Protein AF-K9P4N1-F1 (afdb_monomer_lite)

Secondary structure (DSSP, 8-state):
----------------SEETTEEPPBPTTSSBPHHHHHHHHHHHHTT-GGGGGG--

pLDDT: mean 73.99, std 14.53, range [43.75, 91.12]

Radius of gyration: 19.57 Å; chains: 1; bounding box: 58×13×47 Å

Foldseek 3Di:
DDDDPPPDPPPPPVPPCAPVPHHFDADPVRHTDPVSVVVVLVVVCVVPVVSPVVVD

Sequence (56 aa):
MVNAPETRPEETVRQKNCLGRTCMKWSANGELTDLDLQLILMRLIAVDDQAAGLLD

Structure (mmCIF, N/CA/C/O backbone):
data_AF-K9P4N1-F1
#
_entry.id   AF-K9P4N1-F1
#
loop_
_atom_site.group_PDB
_atom_site.id
_atom_site.type_symbol
_atom_site.label_atom_id
_atom_site.label_alt_id
_atom_site.label_comp_id
_atom_site.label_asym_id
_atom_site.label_entity_id
_atom_site.label_seq_id
_atom_site.pdbx_PDB_ins_code
_atom_site.Cartn_x
_atom_site.Cartn_y
_atom_site.Cartn_z
_atom_site.occupancy
_atom_site.B_iso_or_equiv
_atom_site.auth_seq_id
_atom_site.auth_comp_id
_atom_site.auth_asym_id
_atom_site.auth_atom_id
_atom_site.pdbx_PDB_model_num
ATOM 1 N N . MET A 1 1 ? -43.404 -6.235 -32.332 1.00 43.75 1 MET A N 1
ATOM 2 C CA . MET A 1 1 ? -42.360 -6.815 -31.463 1.00 43.75 1 MET A CA 1
ATOM 3 C C . MET A 1 1 ? -41.873 -5.713 -30.543 1.00 43.75 1 MET A C 1
ATOM 5 O O . MET A 1 1 ? -41.168 -4.821 -30.989 1.00 43.75 1 MET A O 1
ATOM 9 N N . VAL A 1 2 ? -42.379 -5.695 -29.313 1.00 48.78 2 VAL A N 1
ATOM 10 C CA . VAL A 1 2 ? -41.934 -4.778 -28.256 1.00 48.78 2 VAL A CA 1
ATOM 11 C C . VAL A 1 2 ? -40.623 -5.343 -27.723 1.00 48.78 2 VAL A C 1
ATOM 13 O O . VAL A 1 2 ? -40.622 -6.452 -27.197 1.00 48.78 2 VAL A O 1
ATOM 16 N N . ASN A 1 3 ? -39.512 -4.635 -27.919 1.00 50.47 3 ASN A N 1
ATOM 17 C CA . ASN A 1 3 ? -38.255 -5.011 -27.281 1.00 50.47 3 ASN A CA 1
ATOM 18 C C . ASN A 1 3 ? -38.359 -4.672 -25.791 1.00 50.47 3 ASN A C 1
ATOM 20 O O . ASN A 1 3 ? -38.686 -3.543 -25.424 1.00 50.47 3 ASN A O 1
ATOM 24 N N . ALA A 1 4 ? -38.153 -5.688 -24.956 1.00 61.78 4 ALA A N 1
ATOM 25 C CA . ALA A 1 4 ? -38.115 -5.577 -23.507 1.00 61.78 4 ALA A CA 1
ATOM 26 C C . ALA A 1 4 ? -36.986 -4.624 -23.066 1.00 61.78 4 ALA A C 1
ATOM 28 O O . ALA A 1 4 ? -35.970 -4.531 -23.757 1.00 61.78 4 ALA A O 1
ATOM 29 N N . PRO A 1 5 ? -37.116 -3.934 -21.920 1.00 57.50 5 PRO A N 1
ATOM 30 C CA . PRO A 1 5 ? -35.995 -3.206 -21.355 1.00 57.50 5 PRO A CA 1
ATOM 31 C C . PRO A 1 5 ? -34.972 -4.229 -20.853 1.00 57.50 5 PRO A C 1
ATOM 33 O O . PRO A 1 5 ? -35.214 -4.936 -19.877 1.00 57.50 5 PRO A O 1
ATOM 36 N N . GLU A 1 6 ? -33.837 -4.337 -21.540 1.00 59.66 6 GLU A N 1
ATOM 37 C CA . GLU A 1 6 ? -32.689 -5.113 -21.079 1.00 59.66 6 GLU A CA 1
ATOM 38 C C . GLU A 1 6 ? -32.120 -4.460 -19.815 1.00 59.66 6 GLU A C 1
ATOM 40 O O . GLU A 1 6 ? -31.238 -3.603 -19.851 1.00 59.66 6 GLU A O 1
ATOM 45 N N . THR A 1 7 ? -32.640 -4.853 -18.657 1.00 57.91 7 THR A N 1
ATOM 46 C CA . THR A 1 7 ? -32.025 -4.541 -17.372 1.00 57.91 7 THR A CA 1
ATOM 47 C C . THR A 1 7 ? -30.769 -5.397 -17.230 1.00 57.91 7 THR A C 1
ATOM 49 O O . THR A 1 7 ? -30.835 -6.513 -16.716 1.00 57.91 7 THR A O 1
ATOM 52 N N . ARG A 1 8 ? -29.613 -4.903 -17.694 1.00 59.56 8 ARG A N 1
ATOM 53 C CA . ARG A 1 8 ? -28.317 -5.441 -17.253 1.00 59.56 8 ARG A CA 1
ATOM 54 C C . ARG A 1 8 ? -28.097 -5.007 -15.802 1.00 59.56 8 ARG A C 1
ATOM 56 O O . ARG A 1 8 ? -27.966 -3.805 -15.564 1.00 59.56 8 ARG A O 1
ATOM 63 N N . PRO A 1 9 ? -27.995 -5.932 -14.834 1.00 53.34 9 PRO A N 1
ATOM 64 C CA . PRO A 1 9 ? -27.467 -5.607 -13.526 1.00 53.34 9 PRO A CA 1
ATOM 65 C C . PRO A 1 9 ? -25.945 -5.615 -13.659 1.00 53.34 9 PRO A C 1
ATOM 67 O O . PRO A 1 9 ? -25.275 -6.535 -13.210 1.00 53.34 9 PRO A O 1
ATOM 70 N N . GLU A 1 10 ? -25.376 -4.614 -14.325 1.00 56.22 10 GLU A N 1
ATOM 71 C CA . GLU A 1 10 ? -23.952 -4.334 -14.153 1.00 56.22 10 GLU A CA 1
ATOM 72 C C . GLU A 1 10 ? -23.833 -3.248 -13.092 1.00 56.22 10 GLU A C 1
ATOM 74 O O . GLU A 1 10 ? -23.397 -2.120 -13.319 1.00 56.22 10 GLU A O 1
ATOM 79 N N . GLU A 1 11 ? -24.301 -3.631 -11.903 1.00 54.34 11 GLU A N 1
ATOM 80 C CA . GLU A 1 11 ? -23.941 -3.036 -10.633 1.00 54.34 11 GLU A CA 1
ATOM 81 C C . GLU A 1 11 ? -22.422 -3.170 -10.522 1.00 54.34 11 GLU A C 1
ATOM 83 O O . GLU A 1 11 ? -21.871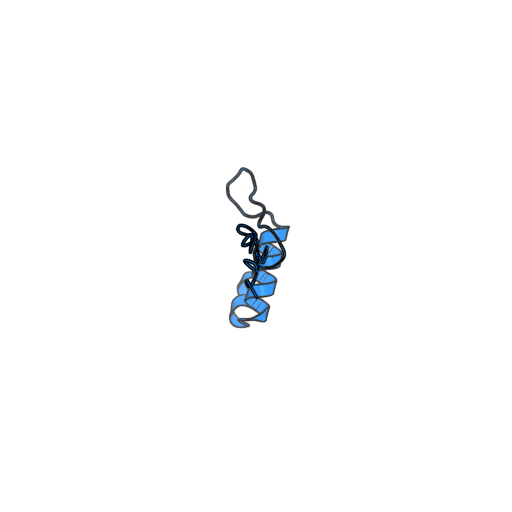 -4.076 -9.901 1.00 54.34 11 GLU A O 1
ATOM 88 N N . THR A 1 12 ? -21.714 -2.264 -11.193 1.00 55.59 12 THR A N 1
ATOM 89 C CA . THR A 1 12 ? -20.319 -1.998 -10.898 1.00 55.59 12 THR A CA 1
ATOM 90 C C . THR A 1 12 ? -20.347 -1.324 -9.537 1.00 55.59 12 THR A C 1
ATOM 92 O O . THR A 1 12 ? -20.219 -0.103 -9.423 1.00 55.59 12 THR A O 1
ATOM 95 N N . VAL A 1 13 ? -20.565 -2.123 -8.488 1.00 57.28 13 VAL A N 1
ATOM 96 C CA . VAL A 1 13 ? -20.110 -1.809 -7.146 1.00 57.28 13 VAL A CA 1
ATOM 97 C C . VAL A 1 13 ? -18.620 -1.619 -7.339 1.00 57.28 13 VAL A C 1
ATOM 99 O O . VAL A 1 13 ? -17.858 -2.582 -7.342 1.00 57.28 13 VAL A O 1
ATOM 102 N N . ARG A 1 14 ? -18.200 -0.383 -7.630 1.00 55.25 14 ARG A N 1
ATOM 103 C CA . ARG A 1 14 ? -16.796 -0.001 -7.602 1.00 55.25 14 ARG A CA 1
ATOM 104 C C . ARG A 1 14 ? -16.364 -0.395 -6.207 1.00 55.25 14 ARG A C 1
ATOM 106 O O . ARG A 1 14 ? -16.791 0.254 -5.251 1.00 55.25 14 ARG A O 1
ATOM 113 N N . GLN A 1 15 ? -15.672 -1.530 -6.099 1.00 54.47 15 GLN A N 1
ATOM 114 C CA . GLN A 1 15 ? -15.254 -2.071 -4.821 1.00 54.47 15 GLN A CA 1
ATOM 115 C C . GLN A 1 15 ? -14.570 -0.925 -4.108 1.00 54.47 15 GLN A C 1
ATOM 117 O O . GLN A 1 15 ? -13.600 -0.349 -4.607 1.00 54.47 15 GLN A O 1
ATOM 122 N N . LYS A 1 16 ? -15.207 -0.500 -3.020 1.00 55.38 16 LYS A N 1
ATOM 123 C CA . LYS A 1 16 ? -14.779 0.650 -2.255 1.00 55.38 16 LYS A CA 1
ATOM 124 C C . LYS A 1 16 ? -13.306 0.400 -1.914 1.00 55.38 16 LYS A C 1
ATOM 126 O O . LYS A 1 16 ? -12.976 -0.656 -1.391 1.00 55.38 16 LYS A O 1
ATOM 131 N N . ASN A 1 17 ? -12.452 1.356 -2.281 1.00 57.00 17 ASN A N 1
ATOM 132 C CA . ASN A 1 17 ? -11.178 1.708 -1.640 1.00 57.00 17 ASN A CA 1
ATOM 133 C C . ASN A 1 17 ? -10.149 0.604 -1.296 1.00 57.00 17 ASN A C 1
ATOM 135 O O . ASN A 1 17 ? -9.252 0.838 -0.486 1.00 57.00 17 ASN A O 1
ATOM 139 N N . CYS A 1 18 ? -10.187 -0.546 -1.964 1.00 61.91 18 CYS A N 1
ATOM 140 C CA . CYS A 1 18 ? -9.140 -1.559 -1.869 1.00 61.91 18 CYS A CA 1
ATOM 141 C C . CYS A 1 18 ? -8.087 -1.306 -2.964 1.00 61.91 18 CYS A C 1
ATOM 143 O O . CYS A 1 18 ? -8.436 -1.079 -4.122 1.00 61.91 18 CYS A O 1
ATOM 145 N N . LEU A 1 19 ? -6.794 -1.297 -2.614 1.00 66.69 19 LEU A N 1
ATOM 146 C CA . LEU A 1 19 ? -5.691 -1.204 -3.577 1.00 66.69 19 LEU A CA 1
ATOM 147 C C . LEU A 1 19 ? -5.713 -2.458 -4.461 1.00 66.69 19 LEU A C 1
ATOM 149 O O . LEU A 1 19 ? -5.118 -3.491 -4.138 1.00 66.69 19 LEU A O 1
ATOM 153 N N . GLY A 1 20 ? -6.451 -2.400 -5.567 1.00 68.50 20 GLY A N 1
ATOM 154 C CA . GLY A 1 20 ? -6.749 -3.567 -6.390 1.00 68.50 20 GLY A CA 1
ATOM 155 C C . GLY A 1 20 ? -7.586 -4.593 -5.621 1.00 68.50 20 GLY A C 1
ATOM 156 O O . GLY A 1 20 ? -8.775 -4.395 -5.410 1.00 68.50 20 GLY A O 1
ATOM 157 N N . ARG A 1 21 ? -6.962 -5.707 -5.209 1.00 62.69 21 ARG A N 1
ATOM 158 C CA . ARG A 1 21 ? -7.634 -6.851 -4.555 1.00 62.69 21 ARG A CA 1
ATOM 159 C C . ARG A 1 21 ? -7.591 -6.830 -3.020 1.00 62.69 21 ARG A C 1
ATOM 161 O O . ARG A 1 21 ? -8.209 -7.685 -2.397 1.00 62.69 21 ARG A O 1
ATOM 168 N N . THR A 1 22 ? -6.849 -5.905 -2.411 1.00 61.75 22 THR A N 1
ATOM 169 C CA . THR A 1 22 ? -6.589 -5.879 -0.960 1.00 61.75 22 THR A CA 1
ATOM 170 C C . THR A 1 22 ? -7.040 -4.557 -0.355 1.00 61.75 22 THR A C 1
ATOM 172 O O . THR A 1 22 ? -6.664 -3.488 -0.833 1.00 61.75 22 THR A O 1
ATOM 175 N N . CYS A 1 23 ? -7.884 -4.613 0.672 1.00 76.44 23 CYS A N 1
ATOM 176 C CA . CYS A 1 23 ? -8.373 -3.424 1.364 1.00 76.44 23 CYS A CA 1
ATOM 177 C C . CYS A 1 23 ? -7.346 -2.983 2.397 1.00 76.44 23 CYS A C 1
ATOM 179 O O . CYS A 1 23 ? -6.985 -3.789 3.249 1.00 76.44 23 CYS A O 1
ATOM 181 N N . MET A 1 24 ? -6.890 -1.730 2.308 1.00 79.31 24 MET A N 1
ATOM 182 C CA . MET A 1 24 ? -5.926 -1.175 3.258 1.00 79.31 24 MET A CA 1
ATOM 183 C C . MET A 1 24 ? -6.532 -1.176 4.657 1.00 79.31 24 MET A C 1
ATOM 185 O O . MET A 1 24 ? -7.586 -0.571 4.878 1.00 79.31 24 MET A O 1
ATOM 189 N N . LYS A 1 25 ? -5.871 -1.841 5.598 1.00 81.75 25 LYS A N 1
ATOM 190 C CA . LYS A 1 25 ? -6.212 -1.768 7.010 1.00 81.75 25 LYS A CA 1
ATOM 191 C C . LYS A 1 25 ? -5.340 -0.712 7.658 1.00 81.75 25 LYS A C 1
ATOM 193 O O . LYS A 1 25 ? -4.117 -0.705 7.528 1.00 81.75 25 LYS A O 1
ATOM 198 N N . TRP A 1 26 ? -6.018 0.160 8.382 1.00 83.94 26 TRP A N 1
ATOM 199 C CA . TRP A 1 26 ? -5.402 1.176 9.208 1.00 83.94 26 TRP A CA 1
ATOM 200 C C . TRP A 1 26 ? -5.489 0.724 10.659 1.00 83.94 26 TRP A C 1
ATOM 202 O O . TRP A 1 26 ? -6.507 0.187 11.105 1.00 83.94 26 TRP A O 1
ATOM 212 N N . SER A 1 27 ? -4.396 0.915 11.375 1.00 83.56 27 SER A N 1
ATOM 213 C CA . SER A 1 27 ? -4.312 0.770 12.814 1.00 83.56 27 SER A CA 1
ATOM 214 C C . SER A 1 27 ? -5.061 1.924 13.503 1.00 83.56 27 SER A C 1
ATOM 216 O O . SER A 1 27 ? -5.348 2.962 12.903 1.00 83.56 27 SER A O 1
ATOM 218 N N . ALA A 1 28 ? -5.391 1.760 14.787 1.00 88.62 28 ALA A N 1
ATOM 219 C CA . ALA A 1 28 ? -6.064 2.795 15.577 1.00 88.62 28 ALA A CA 1
ATOM 220 C C . ALA A 1 28 ? -5.225 4.081 15.735 1.00 88.62 28 ALA A C 1
ATOM 222 O O . ALA A 1 28 ? -5.773 5.129 16.068 1.00 88.62 28 ALA A O 1
ATOM 223 N N . ASN A 1 29 ? -3.914 4.008 15.483 1.00 87.69 29 ASN A N 1
ATOM 224 C CA . ASN A 1 29 ? -3.010 5.161 15.464 1.00 87.69 29 ASN A CA 1
ATOM 225 C C . ASN A 1 29 ? -3.056 5.961 14.144 1.00 87.69 29 ASN A C 1
ATOM 227 O O . ASN A 1 29 ? -2.390 6.986 14.042 1.00 87.69 29 ASN A O 1
ATOM 231 N N . GLY A 1 30 ? -3.834 5.519 13.150 1.00 85.69 30 GLY A N 1
ATOM 232 C CA . GLY A 1 30 ? -3.913 6.172 11.843 1.00 85.69 30 GLY A CA 1
ATOM 233 C C . GLY A 1 30 ? -2.774 5.814 10.885 1.00 85.69 30 GLY A C 1
ATOM 234 O O . GLY A 1 30 ? -2.671 6.430 9.829 1.00 85.69 30 GLY A O 1
ATOM 235 N N . GLU A 1 31 ? -1.949 4.821 11.213 1.00 87.75 31 GLU A N 1
ATOM 236 C CA . GLU A 1 31 ? -0.945 4.252 10.311 1.00 87.75 31 GLU A CA 1
ATOM 237 C C . GLU A 1 31 ? -1.495 3.016 9.597 1.00 87.75 31 GLU A C 1
ATOM 239 O O . GLU A 1 31 ? -2.469 2.397 10.035 1.00 87.75 31 GLU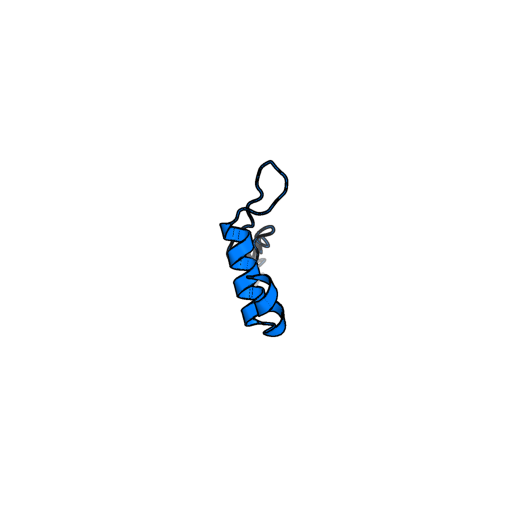 A O 1
ATOM 244 N N . LEU A 1 32 ? -0.878 2.642 8.479 1.00 87.31 32 LEU A N 1
ATOM 245 C CA . LEU A 1 32 ? -1.155 1.357 7.844 1.00 87.31 32 LEU A CA 1
ATOM 246 C C . LEU A 1 32 ? -0.684 0.224 8.753 1.00 87.31 32 LEU A C 1
ATOM 248 O O . LEU A 1 32 ? 0.300 0.364 9.473 1.00 87.31 32 LEU A O 1
ATOM 252 N N . THR A 1 33 ? -1.366 -0.919 8.699 1.00 87.38 33 THR A N 1
ATOM 253 C CA . THR A 1 33 ? -0.786 -2.126 9.298 1.00 87.38 33 THR A CA 1
ATOM 254 C C . THR A 1 33 ? 0.5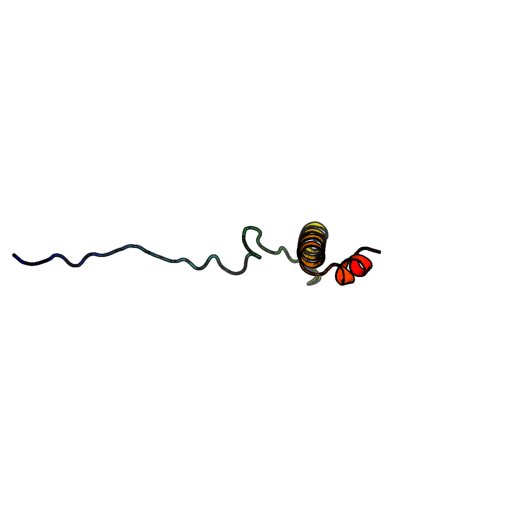34 -2.470 8.606 1.00 87.38 33 THR A C 1
ATOM 256 O O . THR A 1 33 ? 0.662 -2.253 7.399 1.00 87.38 33 THR A O 1
ATOM 259 N N . ASP A 1 34 ? 1.482 -3.059 9.340 1.00 87.94 34 ASP A N 1
ATOM 260 C CA . ASP A 1 34 ? 2.797 -3.447 8.802 1.00 87.94 34 ASP A CA 1
ATOM 261 C C . ASP A 1 34 ? 2.674 -4.275 7.513 1.00 87.94 34 ASP A C 1
ATOM 263 O O . ASP A 1 34 ? 3.396 -4.058 6.542 1.00 87.94 34 ASP A O 1
ATOM 267 N N . LEU A 1 35 ? 1.690 -5.181 7.474 1.00 85.56 35 LEU A N 1
ATOM 268 C CA . LEU A 1 35 ? 1.398 -6.008 6.307 1.00 85.56 35 LEU A CA 1
ATOM 269 C C . LEU A 1 35 ? 0.968 -5.170 5.094 1.00 85.56 35 LEU A C 1
ATOM 271 O O . LEU A 1 35 ? 1.459 -5.391 3.988 1.00 85.56 35 LEU A O 1
ATOM 275 N N . ASP A 1 36 ? 0.040 -4.230 5.277 1.00 84.31 36 ASP A N 1
ATOM 276 C CA . ASP A 1 36 ? -0.449 -3.403 4.171 1.00 84.31 36 ASP A CA 1
ATOM 277 C C . ASP A 1 36 ? 0.619 -2.421 3.684 1.00 84.31 36 ASP A C 1
ATOM 279 O O . ASP A 1 36 ? 0.758 -2.227 2.475 1.00 84.31 36 ASP A O 1
ATOM 283 N N . LEU A 1 37 ? 1.413 -1.861 4.601 1.00 87.62 37 LEU A N 1
ATOM 284 C CA . LEU A 1 37 ? 2.571 -1.038 4.265 1.00 87.62 37 LEU A CA 1
ATOM 285 C C . LEU A 1 37 ? 3.571 -1.827 3.409 1.00 87.62 37 LEU A C 1
ATOM 287 O O . LEU A 1 37 ? 3.956 -1.370 2.332 1.00 87.62 37 LEU A O 1
ATOM 291 N N . GLN A 1 38 ? 3.925 -3.044 3.826 1.00 88.19 38 GLN A N 1
ATOM 292 C CA . GLN A 1 38 ? 4.856 -3.898 3.091 1.00 88.19 38 GLN A CA 1
ATOM 293 C C . GLN A 1 38 ? 4.329 -4.262 1.694 1.00 88.19 38 GLN A C 1
ATOM 295 O O . GLN A 1 38 ? 5.064 -4.176 0.709 1.00 88.19 38 GLN A O 1
ATOM 300 N N . LEU A 1 39 ? 3.043 -4.610 1.571 1.00 85.75 39 LEU A N 1
ATOM 301 C CA . LEU A 1 39 ? 2.418 -4.912 0.278 1.00 85.75 39 LEU A CA 1
ATOM 302 C C . LEU A 1 39 ? 2.413 -3.706 -0.674 1.00 85.75 39 LEU A C 1
ATOM 304 O O . LEU A 1 39 ? 2.552 -3.885 -1.887 1.00 85.75 39 LEU A O 1
ATOM 308 N N . ILE A 1 40 ? 2.246 -2.491 -0.146 1.00 86.94 40 ILE A N 1
ATOM 309 C CA . ILE A 1 40 ? 2.321 -1.252 -0.930 1.00 86.94 40 ILE A CA 1
ATOM 310 C C . ILE A 1 40 ? 3.744 -1.018 -1.419 1.00 86.94 40 ILE A C 1
ATOM 312 O O . ILE A 1 40 ? 3.932 -0.811 -2.618 1.00 86.94 40 ILE A O 1
ATOM 316 N N . LEU A 1 41 ? 4.732 -1.105 -0.526 1.00 88.94 41 LEU A N 1
ATOM 317 C CA . LEU A 1 41 ? 6.139 -0.908 -0.876 1.00 88.94 41 LEU A CA 1
ATOM 318 C C . LEU A 1 41 ? 6.593 -1.912 -1.941 1.00 88.94 41 LEU A C 1
ATOM 320 O O . LEU A 1 41 ? 7.178 -1.513 -2.941 1.00 88.94 41 LEU A O 1
ATOM 324 N N . MET A 1 42 ? 6.221 -3.189 -1.817 1.00 86.81 42 MET A N 1
ATOM 325 C CA . MET A 1 42 ? 6.529 -4.199 -2.837 1.00 86.81 42 MET A CA 1
ATOM 326 C C . MET A 1 42 ? 5.941 -3.866 -4.214 1.00 86.81 42 MET A C 1
ATOM 328 O O . MET A 1 42 ? 6.598 -4.068 -5.233 1.00 86.81 42 MET A O 1
ATOM 332 N N . ARG A 1 43 ? 4.699 -3.366 -4.270 1.00 87.25 43 ARG A N 1
ATOM 333 C CA . ARG A 1 43 ? 4.076 -2.972 -5.545 1.00 87.25 43 ARG A CA 1
ATOM 334 C C . ARG A 1 43 ? 4.689 -1.707 -6.121 1.00 87.25 43 ARG A C 1
ATOM 336 O O . ARG A 1 43 ? 4.791 -1.609 -7.337 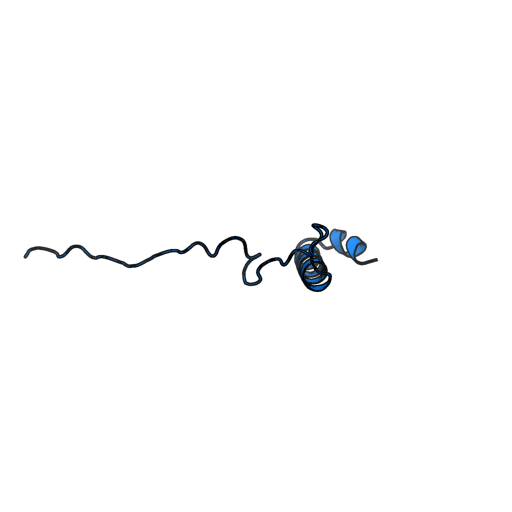1.00 87.25 43 ARG A O 1
ATOM 343 N N . LEU A 1 44 ? 5.059 -0.759 -5.265 1.00 89.44 44 LEU A N 1
ATOM 344 C CA . LEU A 1 44 ? 5.734 0.461 -5.678 1.00 89.44 44 LEU A CA 1
ATOM 345 C C . LEU A 1 44 ? 7.093 0.125 -6.300 1.00 89.44 44 LEU A C 1
ATOM 347 O O . LEU A 1 44 ? 7.356 0.549 -7.416 1.00 89.44 44 LEU A O 1
ATOM 351 N N . ILE A 1 45 ? 7.878 -0.733 -5.645 1.00 91.12 45 ILE A N 1
ATOM 352 C CA . ILE A 1 45 ? 9.177 -1.210 -6.142 1.00 91.12 45 ILE A CA 1
ATOM 353 C C . ILE A 1 45 ? 9.041 -1.961 -7.463 1.00 91.12 45 ILE A C 1
ATOM 355 O O . ILE A 1 45 ? 9.841 -1.770 -8.365 1.00 91.12 45 ILE A O 1
ATOM 359 N N . ALA A 1 46 ? 7.997 -2.779 -7.617 1.00 87.75 46 ALA A N 1
ATOM 360 C CA . ALA A 1 46 ? 7.754 -3.498 -8.867 1.00 87.75 46 ALA A CA 1
ATOM 361 C C . ALA A 1 46 ? 7.486 -2.576 -10.076 1.00 87.75 46 ALA A C 1
ATOM 363 O O . ALA A 1 46 ? 7.530 -3.043 -11.214 1.00 87.75 46 ALA A O 1
ATOM 364 N N . VAL A 1 47 ? 7.151 -1.304 -9.840 1.00 89.19 47 VAL A N 1
ATOM 365 C CA . VAL A 1 47 ? 6.877 -0.302 -10.881 1.00 89.19 47 VAL A CA 1
ATOM 366 C C . VAL A 1 47 ? 7.990 0.750 -10.964 1.00 89.19 47 VAL A C 1
ATOM 368 O O . VAL A 1 47 ? 8.195 1.322 -12.033 1.00 89.19 47 VAL A O 1
ATOM 371 N N . ASP A 1 48 ? 8.705 0.994 -9.867 1.00 89.88 48 ASP A N 1
ATOM 372 C CA . ASP A 1 48 ? 9.784 1.970 -9.748 1.00 89.88 48 ASP A CA 1
ATOM 373 C C . ASP A 1 48 ? 10.965 1.381 -8.963 1.00 89.88 48 ASP A C 1
ATOM 375 O O . ASP A 1 48 ? 10.950 1.316 -7.734 1.00 89.88 48 ASP A O 1
ATOM 379 N N . ASP A 1 49 ? 12.024 0.998 -9.676 1.00 84.38 49 ASP A N 1
ATOM 380 C CA . ASP A 1 49 ? 13.237 0.436 -9.074 1.00 84.38 49 ASP A CA 1
ATOM 381 C 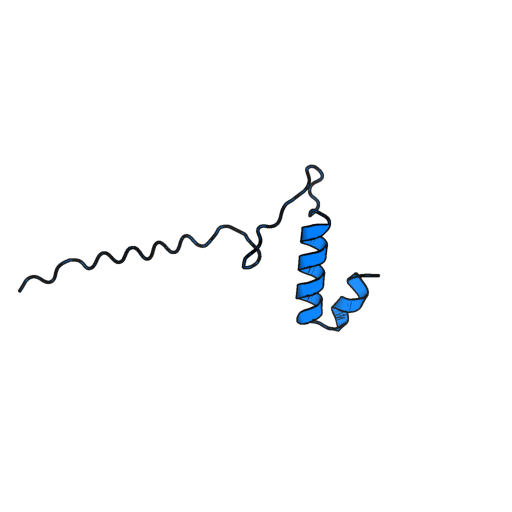C . ASP A 1 49 ? 13.925 1.411 -8.096 1.00 84.38 49 ASP A C 1
ATOM 383 O O . ASP A 1 49 ? 14.615 0.972 -7.174 1.00 84.38 49 ASP A O 1
ATOM 387 N N . GLN A 1 50 ? 13.733 2.732 -8.239 1.00 87.94 50 GLN A N 1
ATOM 388 C CA . GLN A 1 50 ? 14.297 3.710 -7.295 1.00 87.94 50 GLN A CA 1
ATOM 389 C C . GLN A 1 50 ? 13.610 3.652 -5.928 1.00 87.94 50 GLN A C 1
ATOM 391 O O . GLN A 1 50 ? 14.204 4.035 -4.918 1.00 87.94 50 GLN A O 1
ATOM 396 N N . ALA A 1 51 ? 12.389 3.117 -5.872 1.00 84.62 51 ALA A N 1
ATOM 397 C CA . ALA A 1 51 ? 11.663 2.907 -4.631 1.00 84.62 51 ALA A CA 1
ATOM 398 C C . ALA A 1 51 ? 12.256 1.773 -3.775 1.00 84.62 51 ALA A C 1
ATOM 400 O O . ALA A 1 51 ? 11.855 1.619 -2.624 1.00 84.62 51 ALA A O 1
ATOM 401 N N . ALA A 1 52 ? 13.210 0.982 -4.288 1.00 82.44 52 ALA A N 1
ATOM 402 C CA . ALA A 1 52 ? 13.826 -0.115 -3.537 1.00 82.44 52 ALA A CA 1
ATOM 403 C C . ALA A 1 52 ? 14.481 0.351 -2.225 1.00 82.44 52 ALA A C 1
ATOM 405 O O . ALA A 1 52 ? 14.443 -0.377 -1.237 1.00 82.44 52 ALA A O 1
ATOM 406 N N . GLY A 1 53 ? 14.992 1.586 -2.186 1.00 83.69 53 GLY A N 1
ATOM 407 C CA . GLY A 1 53 ? 15.578 2.186 -0.982 1.00 83.69 53 GLY A CA 1
ATOM 408 C C . GLY A 1 53 ? 14.572 2.584 0.108 1.00 83.69 53 GLY A C 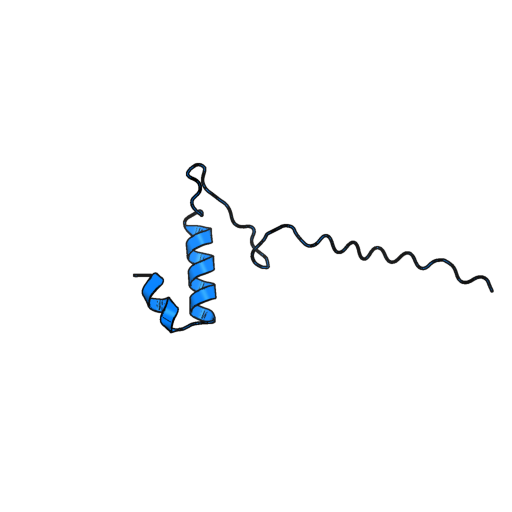1
ATOM 409 O O . GLY A 1 53 ? 14.984 3.100 1.138 1.00 83.69 53 GLY A O 1
ATOM 410 N N . LEU A 1 54 ? 13.263 2.385 -0.098 1.00 79.56 54 LEU A N 1
ATOM 411 C CA . LEU A 1 54 ? 12.230 2.607 0.929 1.00 79.56 54 LEU A CA 1
ATOM 412 C C . LEU A 1 54 ? 12.038 1.400 1.865 1.00 79.56 54 LEU A C 1
ATOM 414 O O . LEU A 1 54 ? 11.258 1.497 2.810 1.00 79.56 54 LEU A O 1
ATOM 418 N N . LEU A 1 55 ? 12.679 0.261 1.576 1.00 72.12 55 LEU A N 1
ATOM 419 C CA . LEU A 1 55 ? 12.621 -0.953 2.402 1.00 72.12 55 LEU A CA 1
ATOM 420 C C . LEU A 1 55 ? 13.783 -1.085 3.408 1.00 72.12 55 LEU A C 1
ATOM 422 O O . LEU A 1 55 ? 13.793 -2.072 4.144 1.00 72.12 55 LEU A O 1
ATOM 426 N N . ASP A 1 56 ? 14.726 -0.137 3.425 1.00 62.66 56 ASP A N 1
ATOM 427 C CA . ASP A 1 56 ? 15.900 -0.117 4.318 1.00 62.66 56 ASP A CA 1
ATOM 428 C C . ASP A 1 56 ? 15.636 0.570 5.672 1.00 62.66 56 ASP A C 1
ATOM 430 O O . ASP A 1 56 ? 14.907 1.591 5.707 1.00 62.66 56 ASP A O 1
#

Organism: Cyanobium gracile (strain ATCC 27147 / PCC 6307) (NCBI:txid292564)